Protein AF-A0A960PEZ1-F1 (afdb_monomer_lite)

pLDDT: mean 91.64, std 15.17, range [39.12, 98.75]

Foldseek 3Di:
DDPPPQPDDPLSVLVVCCVVPVQDFPDDDPPDTDGSVRVNVVVVVVVVVCVVVVHDPPDDD

Secondary structure (DSSP, 8-state):
---------HHHHHHHHHHHSTTSEEEEETTEEEEHHHHHHHHHHHHHHHHHTT--TT---

Structure (mmCIF, N/CA/C/O backbone):
data_AF-A0A960PEZ1-F1
#
_entry.id   AF-A0A960PEZ1-F1
#
loop_
_atom_site.group_PDB
_atom_site.id
_atom_site.type_symbol
_atom_site.label_atom_id
_atom_site.label_alt_id
_atom_site.label_comp_id
_atom_site.label_asym_id
_atom_site.label_entity_id
_atom_site.label_seq_id
_atom_site.pdbx_PDB_ins_code
_atom_site.Cartn_x
_atom_site.Cartn_y
_atom_site.Cartn_z
_atom_site.occupancy
_atom_site.B_iso_or_equiv
_atom_site.auth_seq_id
_atom_site.auth_comp_id
_atom_site.auth_asym_id
_atom_site.auth_atom_id
_atom_site.pdbx_PDB_model_num
ATOM 1 N N . MET A 1 1 ? 23.050 11.498 13.349 1.00 41.25 1 MET A N 1
ATOM 2 C CA . MET A 1 1 ? 21.592 11.727 13.414 1.00 41.25 1 MET A CA 1
ATOM 3 C C . MET A 1 1 ? 21.279 12.889 12.489 1.00 41.25 1 MET A C 1
ATOM 5 O O . MET A 1 1 ? 21.360 14.026 12.9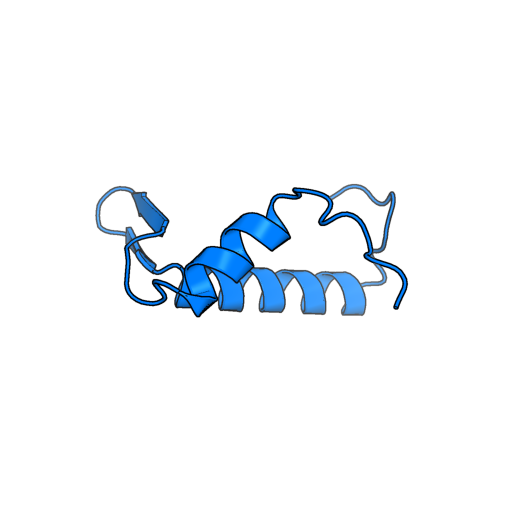23 1.00 41.25 1 MET A O 1
ATOM 9 N N . ASN A 1 2 ? 21.053 12.628 11.200 1.00 39.12 2 ASN A N 1
ATOM 10 C CA . ASN A 1 2 ? 20.553 13.662 10.301 1.00 39.12 2 ASN A CA 1
ATOM 11 C C . ASN A 1 2 ? 19.068 13.373 10.140 1.00 39.12 2 ASN A C 1
ATOM 13 O O . ASN A 1 2 ? 18.702 12.369 9.529 1.00 39.12 2 ASN A O 1
ATOM 17 N N . SER A 1 3 ? 18.241 14.181 10.798 1.00 47.06 3 SER A N 1
ATOM 18 C CA . SER A 1 3 ? 16.805 14.201 10.576 1.00 47.06 3 SER A CA 1
ATOM 19 C C . SER A 1 3 ? 16.592 14.473 9.094 1.00 47.06 3 SER A C 1
ATOM 21 O O . SER A 1 3 ? 16.692 15.616 8.654 1.00 47.06 3 SER A O 1
ATOM 23 N N . ALA A 1 4 ? 16.341 13.419 8.314 1.00 49.97 4 ALA A N 1
ATOM 24 C CA . ALA A 1 4 ? 15.649 13.573 7.052 1.00 49.97 4 ALA A CA 1
ATOM 25 C C . ALA A 1 4 ? 14.343 14.258 7.434 1.00 49.97 4 ALA A C 1
ATOM 27 O O . ALA A 1 4 ? 13.495 13.638 8.073 1.00 49.97 4 ALA A O 1
ATOM 28 N N . ALA A 1 5 ? 14.256 15.566 7.187 1.00 51.88 5 ALA A N 1
ATOM 29 C CA . ALA A 1 5 ? 13.030 16.319 7.345 1.00 51.88 5 ALA A CA 1
ATOM 30 C C . ALA A 1 5 ? 11.942 15.463 6.710 1.00 51.88 5 ALA A C 1
ATOM 32 O O . ALA A 1 5 ? 12.051 15.153 5.521 1.00 51.88 5 ALA A O 1
ATOM 33 N N . THR A 1 6 ? 11.009 14.968 7.527 1.00 57.78 6 THR A N 1
ATOM 34 C CA . THR A 1 6 ? 9.946 14.066 7.098 1.00 57.78 6 THR A CA 1
ATOM 35 C C . THR A 1 6 ? 9.222 14.774 5.972 1.00 57.78 6 THR A C 1
ATOM 37 O O . THR A 1 6 ? 8.407 15.663 6.205 1.00 57.78 6 THR A O 1
ATOM 40 N N . THR A 1 7 ? 9.621 14.479 4.739 1.00 71.38 7 THR A N 1
ATOM 41 C CA . THR A 1 7 ? 9.065 15.136 3.574 1.00 71.38 7 THR A CA 1
ATOM 42 C C . THR A 1 7 ? 7.684 14.548 3.473 1.00 71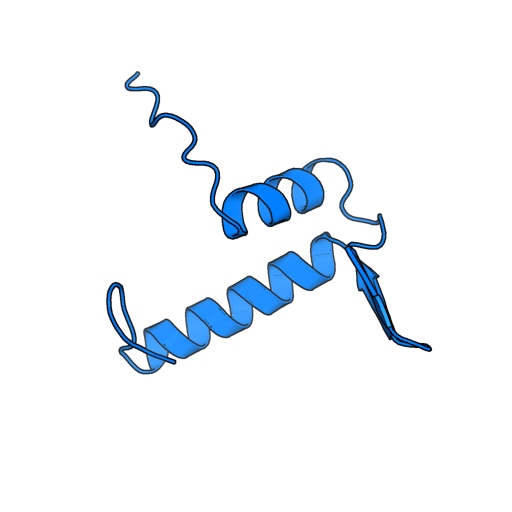.38 7 THR A C 1
ATOM 44 O O . THR A 1 7 ? 7.543 13.354 3.206 1.00 71.38 7 THR A O 1
ATOM 47 N N . LEU A 1 8 ? 6.687 15.365 3.804 1.00 83.81 8 LEU A N 1
ATOM 48 C CA . LEU A 1 8 ? 5.303 14.946 3.814 1.00 83.81 8 LEU A CA 1
ATOM 49 C C . LEU A 1 8 ? 4.904 14.665 2.364 1.00 83.81 8 LEU A C 1
ATOM 51 O O . LEU A 1 8 ? 4.570 15.565 1.599 1.00 83.81 8 LEU A O 1
ATOM 55 N N . ASN A 1 9 ? 5.029 13.406 1.969 1.00 89.44 9 ASN A N 1
ATOM 56 C CA . ASN A 1 9 ? 4.560 12.898 0.694 1.00 89.44 9 ASN A CA 1
ATOM 57 C C . ASN A 1 9 ? 3.386 11.946 0.940 1.00 89.44 9 ASN A C 1
ATOM 59 O O . ASN A 1 9 ? 3.127 11.525 2.072 1.00 89.44 9 ASN A O 1
ATOM 63 N N . LEU A 1 10 ? 2.667 11.599 -0.124 1.00 92.38 10 LEU A N 1
ATOM 64 C CA . LEU A 1 10 ? 1.464 10.782 0.001 1.00 92.38 10 LEU A CA 1
ATOM 65 C C . LEU A 1 10 ? 1.738 9.421 0.665 1.00 92.38 10 LEU A C 1
ATOM 67 O O . LEU A 1 10 ? 0.955 8.988 1.509 1.00 92.38 10 LEU A O 1
ATOM 71 N N . ALA A 1 11 ? 2.869 8.784 0.345 1.00 94.56 11 ALA A N 1
ATOM 72 C CA . ALA A 1 11 ? 3.261 7.515 0.955 1.00 94.56 11 ALA A CA 1
ATOM 73 C C . ALA A 1 11 ? 3.444 7.657 2.474 1.00 94.56 11 ALA A C 1
ATOM 75 O O . ALA A 1 11 ? 2.902 6.858 3.230 1.00 94.56 11 ALA A O 1
ATOM 76 N N . SER A 1 12 ? 4.105 8.725 2.934 1.00 95.06 12 SER A N 1
ATOM 77 C CA . SER A 1 12 ? 4.345 8.964 4.362 1.00 95.06 12 SER A CA 1
ATOM 78 C C . SER A 1 12 ? 3.053 9.107 5.178 1.00 95.06 12 SER A C 1
ATOM 80 O O . SER A 1 12 ? 2.988 8.626 6.309 1.00 95.06 12 SER A O 1
ATOM 82 N N . ILE A 1 13 ? 2.000 9.700 4.599 1.00 94.81 13 ILE A N 1
ATOM 83 C CA . ILE A 1 13 ? 0.683 9.828 5.242 1.00 94.81 13 ILE A CA 1
ATOM 84 C C . ILE A 1 13 ? 0.036 8.446 5.380 1.00 94.81 13 ILE A C 1
ATOM 86 O O . ILE A 1 13 ? -0.442 8.084 6.456 1.00 94.81 13 ILE A O 1
ATOM 90 N N . ILE A 1 14 ? 0.063 7.646 4.311 1.00 96.69 14 ILE A N 1
ATOM 91 C CA . ILE A 1 14 ? -0.501 6.291 4.311 1.00 96.69 14 ILE A CA 1
ATOM 92 C C . ILE A 1 14 ? 0.250 5.396 5.306 1.00 96.69 14 ILE A C 1
ATOM 94 O O . ILE A 1 14 ? -0.380 4.731 6.125 1.00 96.69 14 ILE A O 1
ATOM 98 N N . GLU A 1 15 ? 1.584 5.413 5.292 1.00 97.19 15 GLU A N 1
ATOM 99 C CA . GLU A 1 15 ? 2.424 4.623 6.198 1.00 97.19 15 GLU A CA 1
ATOM 100 C C . GLU A 1 15 ? 2.230 5.002 7.669 1.00 97.19 15 GLU A C 1
ATOM 102 O O . GLU A 1 15 ? 2.249 4.132 8.541 1.00 97.19 15 GLU A O 1
ATOM 107 N N . HIS A 1 16 ? 2.047 6.293 7.963 1.00 96.62 16 HIS A N 1
ATOM 108 C CA . HIS A 1 16 ? 1.795 6.773 9.318 1.00 96.62 16 HIS A CA 1
ATOM 109 C C . HIS A 1 16 ? 0.495 6.188 9.881 1.00 96.62 16 HIS A C 1
ATOM 111 O O . HIS A 1 16 ? 0.495 5.582 10.956 1.00 96.62 16 HIS A O 1
ATOM 117 N N . HIS A 1 17 ? -0.598 6.292 9.126 1.00 97.69 17 HIS A N 1
ATOM 118 C CA . HIS A 1 17 ? -1.887 5.744 9.540 1.00 97.69 17 HIS A CA 1
ATOM 119 C C . HIS A 1 17 ? -1.918 4.213 9.514 1.00 97.69 17 HIS A C 1
ATOM 121 O O . HIS A 1 17 ? -2.529 3.612 10.392 1.00 97.69 17 HIS A O 1
ATOM 127 N N . ALA A 1 18 ? -1.204 3.559 8.594 1.00 98.19 18 ALA A N 1
ATOM 128 C CA . ALA A 1 18 ? -1.070 2.102 8.596 1.00 98.19 18 ALA A CA 1
ATOM 129 C C . ALA A 1 18 ? -0.336 1.572 9.842 1.00 98.19 18 ALA A C 1
ATOM 131 O O . ALA A 1 18 ? -0.536 0.420 10.216 1.00 98.19 18 ALA A O 1
ATOM 132 N N . LYS A 1 19 ? 0.494 2.398 10.497 1.00 97.94 19 LYS A N 1
ATOM 133 C CA . LYS A 1 19 ? 1.166 2.055 11.761 1.00 97.94 19 LYS A CA 1
ATOM 134 C C . LYS A 1 19 ? 0.309 2.360 12.986 1.00 97.94 19 LYS A C 1
ATOM 136 O O . LYS A 1 19 ? 0.250 1.538 13.892 1.00 97.94 19 LYS A O 1
ATOM 141 N N . LEU A 1 20 ? -0.314 3.539 13.039 1.00 98.00 20 LEU A N 1
ATOM 142 C CA . LEU A 1 20 ? -1.023 3.999 14.240 1.00 98.00 20 LEU A CA 1
ATOM 143 C C . LEU A 1 20 ? -2.490 3.570 14.292 1.00 98.00 20 LEU A C 1
ATOM 145 O O . LEU A 1 20 ? -3.016 3.311 15.369 1.00 98.00 20 LEU A O 1
ATOM 149 N N . THR A 1 21 ? -3.153 3.504 13.142 1.00 98.38 21 THR A N 1
ATOM 150 C CA . THR A 1 21 ? -4.585 3.210 13.020 1.00 98.38 21 THR A CA 1
ATOM 151 C C . THR A 1 21 ? -4.836 2.251 11.845 1.00 98.38 21 THR A C 1
ATOM 153 O O . THR A 1 21 ? -5.541 2.612 10.898 1.00 98.38 21 THR A O 1
ATOM 156 N N . PRO A 1 22 ? -4.238 1.042 11.857 1.00 98.56 22 PRO A N 1
ATOM 157 C CA . PRO A 1 22 ? -4.216 0.131 10.707 1.00 98.56 22 PRO A CA 1
ATOM 158 C C . PRO A 1 22 ? -5.602 -0.301 10.232 1.00 98.56 22 PRO A C 1
ATOM 160 O O . PRO A 1 22 ? -5.784 -0.560 9.043 1.00 98.56 22 PRO A O 1
ATOM 163 N N . ASP A 1 23 ? -6.551 -0.395 11.162 1.00 98.62 23 ASP A N 1
ATOM 164 C CA . ASP A 1 23 ? -7.878 -0.961 10.927 1.00 98.62 23 ASP A CA 1
ATOM 165 C C . ASP A 1 23 ? -8.939 0.127 10.670 1.00 98.62 23 ASP A C 1
ATOM 167 O O . ASP A 1 23 ? -10.084 -0.192 10.364 1.00 98.62 23 ASP A O 1
ATOM 171 N N . ASN A 1 24 ? -8.553 1.411 10.721 1.00 98.56 24 ASN A N 1
ATOM 172 C CA . ASN A 1 24 ? -9.423 2.512 10.309 1.00 98.56 24 ASN A CA 1
ATOM 173 C C . ASN A 1 24 ? -9.607 2.503 8.786 1.00 98.56 24 ASN A C 1
ATOM 175 O O . ASN A 1 24 ? -8.669 2.225 8.032 1.00 98.56 24 ASN A O 1
ATOM 179 N N . GLU A 1 25 ? -10.809 2.857 8.335 1.00 98.38 25 GLU A N 1
ATOM 180 C CA . GLU A 1 25 ? -11.140 2.980 6.914 1.00 98.38 25 GLU A CA 1
ATOM 181 C C . GLU A 1 25 ? -10.361 4.141 6.275 1.00 98.38 25 GLU 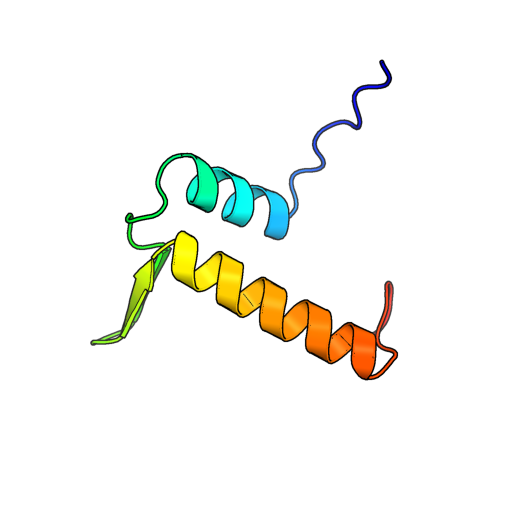A C 1
ATOM 183 O O . GLU A 1 25 ? -10.454 5.284 6.718 1.00 98.38 25 GLU A O 1
ATOM 188 N N . ALA A 1 26 ? -9.589 3.836 5.230 1.00 97.81 26 ALA A N 1
ATOM 189 C CA . ALA A 1 26 ? -8.840 4.808 4.433 1.00 97.81 26 ALA A CA 1
ATOM 190 C C . ALA A 1 26 ? -9.567 5.168 3.131 1.00 97.81 26 ALA A C 1
ATOM 192 O O . ALA A 1 26 ? -9.465 6.294 2.649 1.00 97.81 26 ALA A O 1
ATOM 193 N N . ILE A 1 27 ? -10.287 4.203 2.550 1.00 97.62 27 ILE A N 1
ATOM 194 C CA . ILE A 1 27 ? -11.102 4.384 1.347 1.00 97.62 27 ILE A CA 1
ATOM 195 C C . ILE A 1 27 ? -12.491 3.818 1.609 1.00 97.62 27 ILE A C 1
ATOM 197 O O . ILE A 1 27 ? -12.632 2.667 2.028 1.00 97.62 27 ILE A O 1
ATOM 201 N N . VAL A 1 28 ? -13.500 4.627 1.295 1.00 97.88 28 VAL A N 1
ATOM 202 C CA . VAL A 1 28 ? -14.909 4.241 1.265 1.00 97.88 28 VAL A CA 1
ATOM 203 C C . VAL A 1 28 ? -15.471 4.661 -0.086 1.00 97.88 28 VAL A C 1
ATOM 205 O O . VAL A 1 28 ? -15.512 5.848 -0.404 1.00 97.88 28 VAL A O 1
ATOM 208 N N . TRP A 1 29 ? -15.890 3.685 -0.883 1.00 97.19 29 TRP A N 1
ATOM 209 C CA . TRP A 1 29 ? -16.549 3.905 -2.167 1.00 97.19 29 TRP A CA 1
ATOM 210 C C . TRP A 1 29 ? -17.635 2.849 -2.340 1.00 97.19 29 TRP A C 1
ATOM 212 O O . TRP A 1 29 ? -17.323 1.680 -2.557 1.00 97.19 29 TRP A O 1
ATOM 222 N N . ASN A 1 30 ? -18.908 3.247 -2.315 1.00 97.06 30 ASN A N 1
ATOM 223 C CA . ASN A 1 30 ? -20.041 2.313 -2.318 1.00 97.06 30 ASN A CA 1
ATOM 224 C C . ASN A 1 30 ? -19.831 1.205 -1.259 1.00 97.06 30 ASN A C 1
ATOM 226 O O . ASN A 1 30 ? -19.610 1.511 -0.086 1.00 97.06 30 ASN A O 1
ATOM 230 N N . ASP A 1 31 ? -19.839 -0.062 -1.680 1.00 97.38 31 ASP A N 1
ATOM 231 C CA . ASP A 1 31 ? -19.602 -1.231 -0.825 1.00 97.38 31 ASP A CA 1
ATOM 232 C C . ASP A 1 31 ? -18.111 -1.550 -0.620 1.00 97.38 31 ASP A C 1
ATOM 234 O O . ASP A 1 31 ? -17.756 -2.431 0.163 1.00 97.38 31 ASP A O 1
ATOM 238 N N . VAL A 1 32 ? -17.211 -0.847 -1.314 1.00 96.62 32 VAL A N 1
ATOM 239 C CA . VAL A 1 32 ? -15.768 -1.020 -1.156 1.00 96.62 32 VAL A CA 1
ATOM 240 C C . VAL A 1 32 ? -15.308 -0.259 0.074 1.00 96.62 32 VAL A C 1
ATOM 242 O O . VAL A 1 32 ? -15.386 0.971 0.138 1.00 96.62 32 VAL A O 1
ATOM 245 N N . ARG A 1 33 ? -14.767 -1.009 1.033 1.00 98.25 33 ARG A N 1
ATOM 246 C CA . ARG A 1 33 ? -14.109 -0.475 2.222 1.00 98.25 33 ARG A CA 1
ATOM 247 C C . ARG A 1 33 ? -12.700 -1.021 2.288 1.00 98.25 33 ARG A C 1
ATOM 249 O O . ARG A 1 33 ? -12.508 -2.233 2.219 1.00 98.25 33 ARG A O 1
ATOM 256 N N . MET A 1 34 ? -11.725 -0.127 2.395 1.00 98.44 34 MET A N 1
ATOM 257 C CA . MET A 1 34 ? -10.326 -0.515 2.507 1.00 98.44 34 MET A CA 1
ATOM 258 C C . MET A 1 34 ? -9.675 0.1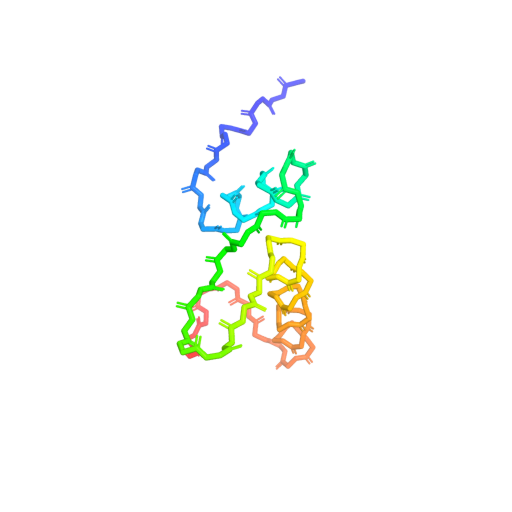97 3.685 1.00 98.44 34 MET A C 1
ATOM 260 O O . MET A 1 34 ? -9.759 1.421 3.802 1.00 98.44 34 MET A O 1
ATOM 264 N N . THR A 1 35 ? -9.031 -0.568 4.562 1.00 98.75 35 THR A N 1
ATOM 265 C CA . THR A 1 35 ? -8.331 -0.027 5.730 1.00 98.75 35 THR A CA 1
ATOM 266 C C . THR A 1 35 ? -6.986 0.585 5.343 1.00 98.75 35 THR A C 1
ATOM 268 O O . THR A 1 35 ? -6.440 0.295 4.273 1.00 98.75 35 THR A O 1
ATOM 271 N N . TYR A 1 36 ? -6.401 1.402 6.221 1.00 98.50 36 TYR A N 1
ATOM 272 C CA . TYR A 1 36 ? -5.049 1.932 6.004 1.00 98.50 36 TYR A CA 1
ATOM 273 C C . TYR A 1 36 ? -3.997 0.831 5.828 1.00 98.50 36 TYR A C 1
ATOM 275 O O . TYR A 1 36 ? -3.097 0.977 4.999 1.00 98.50 36 TYR A O 1
ATOM 283 N N . ARG A 1 37 ? -4.128 -0.295 6.543 1.00 98.75 37 ARG A N 1
ATOM 284 C CA . ARG A 1 37 ? -3.265 -1.471 6.353 1.00 98.75 37 ARG A CA 1
ATOM 285 C C . ARG A 1 37 ? -3.361 -2.009 4.925 1.00 98.75 37 ARG A C 1
ATOM 287 O O . ARG A 1 37 ? -2.343 -2.153 4.251 1.00 98.75 37 ARG A O 1
ATOM 294 N N . GLN A 1 38 ? -4.581 -2.256 4.453 1.00 98.69 38 GLN A N 1
ATOM 295 C CA . GLN A 1 38 ? -4.830 -2.805 3.119 1.00 98.69 38 GLN A CA 1
ATOM 296 C C . GLN A 1 38 ? -4.382 -1.844 2.012 1.00 98.69 38 GLN A C 1
ATOM 298 O O . GLN A 1 38 ? -3.781 -2.281 1.029 1.00 98.69 38 GLN A O 1
ATOM 303 N N . LEU A 1 39 ? -4.613 -0.538 2.189 1.00 98.31 39 LEU A N 1
ATOM 304 C CA . LEU A 1 39 ? -4.144 0.489 1.262 1.00 98.31 39 LEU A CA 1
ATOM 305 C C . LEU A 1 39 ? -2.617 0.506 1.168 1.00 98.31 39 LEU A C 1
ATOM 307 O O . LEU A 1 39 ? -2.075 0.503 0.066 1.00 98.31 39 LEU A O 1
ATOM 311 N N . ASN A 1 40 ? -1.917 0.485 2.304 1.00 98.50 40 ASN A N 1
ATOM 312 C CA . ASN A 1 40 ? -0.457 0.464 2.331 1.00 98.50 40 ASN A CA 1
ATOM 313 C C . ASN A 1 40 ? 0.110 -0.786 1.640 1.00 98.50 40 ASN A C 1
ATOM 315 O O . ASN A 1 40 ? 1.017 -0.696 0.815 1.00 98.50 40 ASN A O 1
ATOM 319 N N . GLU A 1 41 ? -0.453 -1.959 1.927 1.00 98.56 41 GLU A N 1
ATOM 320 C CA . GLU A 1 41 ? -0.049 -3.208 1.280 1.00 98.56 41 GLU A CA 1
ATOM 321 C C . GLU A 1 41 ? -0.302 -3.188 -0.233 1.00 98.56 41 GLU A C 1
ATOM 323 O O . GLU A 1 41 ? 0.563 -3.603 -1.004 1.00 98.56 41 GLU A O 1
ATOM 328 N N . ALA A 1 42 ? -1.460 -2.691 -0.677 1.00 98.25 42 ALA A N 1
ATOM 329 C CA . ALA A 1 42 ? -1.784 -2.567 -2.096 1.00 98.25 42 ALA A CA 1
ATOM 330 C C . ALA A 1 42 ? -0.832 -1.603 -2.817 1.00 98.25 42 ALA A C 1
ATOM 332 O O . ALA A 1 42 ? -0.268 -1.969 -3.850 1.00 98.25 42 ALA A O 1
ATOM 333 N N . SER A 1 43 ? -0.584 -0.425 -2.239 1.00 97.50 43 SER A N 1
ATOM 334 C CA . SER A 1 43 ? 0.374 0.556 -2.759 1.00 97.50 43 SER A CA 1
ATOM 335 C C . SER A 1 43 ? 1.779 -0.035 -2.877 1.00 97.50 43 SER A C 1
ATOM 337 O O . SER A 1 43 ? 2.414 0.094 -3.923 1.00 97.50 43 SER A O 1
ATOM 339 N N . ASN A 1 44 ? 2.240 -0.775 -1.864 1.00 98.06 44 ASN A N 1
ATOM 340 C CA . ASN A 1 44 ? 3.541 -1.446 -1.898 1.00 98.06 44 ASN A CA 1
ATOM 341 C C . ASN A 1 44 ? 3.608 -2.552 -2.957 1.00 98.06 44 ASN A C 1
ATOM 343 O O . ASN A 1 44 ? 4.648 -2.733 -3.593 1.00 98.06 44 ASN A O 1
ATOM 347 N N . ARG A 1 45 ? 2.518 -3.295 -3.196 1.00 98.44 45 ARG A N 1
ATOM 348 C CA . ARG A 1 45 ? 2.472 -4.274 -4.296 1.00 98.44 45 ARG A CA 1
ATOM 349 C C . ARG A 1 45 ? 2.609 -3.595 -5.656 1.00 98.44 45 ARG A C 1
ATOM 351 O O . ARG A 1 45 ? 3.395 -4.068 -6.474 1.00 98.44 45 ARG A O 1
ATOM 358 N N . VAL A 1 46 ? 1.895 -2.491 -5.880 1.00 97.75 46 VAL A N 1
ATOM 359 C CA . VAL A 1 46 ? 1.988 -1.715 -7.126 1.00 97.75 46 VAL A CA 1
ATOM 360 C C . VAL A 1 46 ? 3.394 -1.140 -7.298 1.00 97.75 46 VAL A C 1
ATOM 362 O O . VAL A 1 46 ? 4.002 -1.355 -8.342 1.00 97.75 46 VAL A O 1
ATOM 365 N N . ALA A 1 47 ? 3.958 -0.504 -6.268 1.00 96.81 47 ALA A N 1
ATOM 366 C CA . ALA A 1 47 ? 5.311 0.053 -6.314 1.00 96.81 47 ALA A CA 1
ATOM 367 C C . ALA A 1 47 ? 6.363 -1.009 -6.678 1.00 96.81 47 ALA A C 1
ATOM 369 O O . ALA A 1 47 ? 7.176 -0.802 -7.575 1.00 96.81 47 ALA A O 1
ATOM 370 N N . ASN A 1 48 ? 6.304 -2.189 -6.053 1.00 98.12 48 ASN A N 1
ATOM 371 C CA . ASN A 1 48 ? 7.209 -3.294 -6.378 1.00 98.12 48 ASN A CA 1
ATOM 372 C C . ASN A 1 48 ? 7.018 -3.827 -7.807 1.00 98.12 48 ASN A C 1
ATOM 374 O O . ASN A 1 48 ? 7.987 -4.265 -8.426 1.00 98.12 48 ASN A O 1
ATOM 378 N N . ALA A 1 49 ? 5.793 -3.821 -8.336 1.00 98.38 49 ALA A N 1
ATOM 379 C CA . ALA A 1 49 ? 5.535 -4.208 -9.720 1.00 98.38 49 ALA A CA 1
ATOM 380 C C . ALA A 1 49 ? 6.117 -3.187 -10.712 1.00 98.38 49 ALA A C 1
ATOM 382 O O . ALA A 1 49 ? 6.791 -3.591 -11.655 1.00 98.38 49 ALA A O 1
ATOM 383 N N . LEU A 1 50 ? 5.935 -1.887 -10.460 1.00 97.94 50 LEU A N 1
ATOM 384 C CA . LEU A 1 50 ? 6.510 -0.810 -11.276 1.00 97.94 50 LEU A CA 1
ATOM 385 C C . LEU A 1 50 ? 8.042 -0.881 -11.295 1.00 97.94 50 LEU A C 1
ATOM 387 O O . LEU A 1 50 ? 8.644 -0.858 -12.366 1.00 97.94 50 LEU A O 1
ATOM 391 N N . LEU A 1 51 ? 8.669 -1.091 -10.132 1.00 98.00 51 LEU A N 1
ATOM 392 C CA . LEU A 1 51 ? 10.119 -1.290 -10.039 1.00 98.00 51 LEU A CA 1
ATOM 393 C C . LEU A 1 51 ? 10.589 -2.495 -10.867 1.00 98.00 51 LEU A C 1
ATOM 395 O O . LEU A 1 51 ? 11.595 -2.410 -11.566 1.00 98.00 51 LEU A O 1
A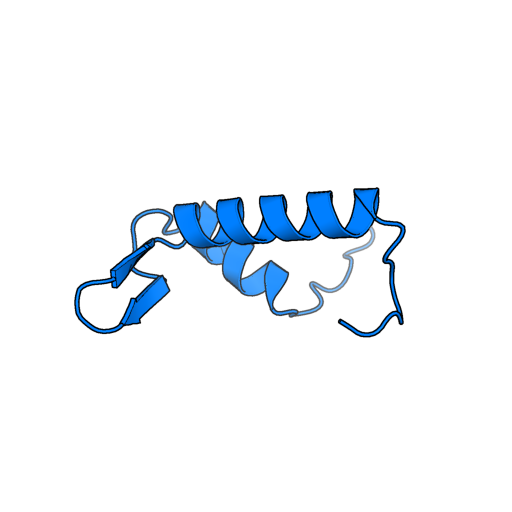TOM 399 N N . LYS A 1 52 ? 9.848 -3.612 -10.843 1.00 98.31 52 LYS A N 1
ATOM 400 C CA . LYS A 1 52 ? 10.150 -4.795 -11.672 1.00 98.31 52 LYS A CA 1
ATOM 401 C C . LYS A 1 52 ? 9.988 -4.539 -13.173 1.00 98.31 52 LYS A C 1
ATOM 403 O O . LYS A 1 52 ? 10.628 -5.226 -13.961 1.00 98.31 52 LYS A O 1
ATOM 408 N N . MET A 1 53 ? 9.155 -3.576 -13.564 1.00 98.19 53 MET A N 1
ATOM 409 C CA . MET A 1 53 ? 9.008 -3.123 -14.952 1.00 98.19 53 MET A CA 1
ATOM 410 C C . MET A 1 53 ? 10.085 -2.106 -15.365 1.00 98.19 53 MET A C 1
ATOM 412 O O . MET A 1 53 ? 10.112 -1.698 -16.522 1.00 98.19 53 MET A O 1
ATOM 416 N N . GLY A 1 54 ? 10.979 -1.712 -14.451 1.00 98.19 54 GLY A N 1
ATOM 417 C CA . GLY A 1 54 ? 12.039 -0.734 -14.705 1.00 98.19 54 GLY A CA 1
ATOM 418 C C . GLY A 1 54 ? 11.606 0.725 -14.550 1.00 98.19 54 GLY A C 1
ATOM 419 O O . GLY A 1 54 ? 12.379 1.608 -14.903 1.00 98.19 54 GLY A O 1
ATOM 420 N N . ILE A 1 55 ? 10.405 0.979 -14.022 1.00 98.25 55 ILE A N 1
ATOM 421 C CA . ILE A 1 55 ? 9.878 2.329 -13.789 1.00 98.25 55 ILE A CA 1
ATOM 422 C C . ILE A 1 55 ? 10.472 2.887 -12.492 1.00 98.25 55 ILE A C 1
ATOM 424 O O . ILE A 1 55 ? 10.421 2.240 -11.441 1.00 98.25 55 ILE A O 1
ATOM 428 N N . GLY A 1 56 ? 11.013 4.100 -12.564 1.00 95.25 56 GLY A N 1
ATOM 429 C CA . GLY A 1 56 ? 11.695 4.788 -11.478 1.00 95.25 56 GLY A CA 1
ATOM 430 C C . GLY A 1 56 ? 11.287 6.252 -11.312 1.00 95.25 56 GLY A C 1
ATOM 431 O O . GLY A 1 56 ? 10.250 6.722 -11.776 1.00 95.25 56 GLY A O 1
ATOM 432 N N . HIS A 1 57 ? 12.108 6.990 -10.568 1.00 93.50 57 HIS A N 1
ATOM 433 C CA . HIS A 1 57 ? 11.854 8.398 -10.283 1.00 93.50 57 HIS A CA 1
ATOM 434 C C . HIS A 1 57 ? 11.916 9.248 -11.560 1.00 93.50 57 HIS A C 1
ATOM 436 O O . HIS A 1 57 ? 12.908 9.209 -12.282 1.00 93.50 57 HIS A O 1
ATOM 442 N N . GLY A 1 58 ? 10.884 10.061 -11.792 1.00 95.62 58 GLY A N 1
ATOM 443 C CA . GLY A 1 58 ? 10.779 10.934 -12.96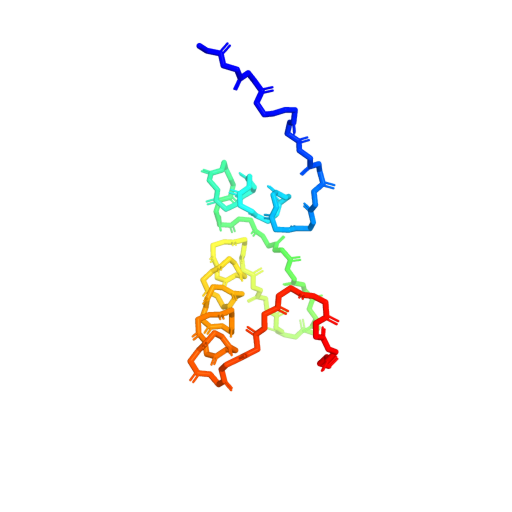6 1.00 95.62 58 GLY A CA 1
ATOM 444 C C . GLY A 1 58 ? 10.040 10.305 -14.149 1.00 95.62 58 GLY A C 1
ATOM 445 O O . GLY A 1 58 ? 9.624 11.037 -15.051 1.00 95.62 58 GLY A O 1
ATOM 446 N N . ASP A 1 59 ? 9.809 8.992 -14.114 1.00 96.94 59 ASP A N 1
ATOM 447 C CA . ASP A 1 59 ? 8.990 8.307 -15.108 1.00 96.94 59 ASP A CA 1
ATOM 448 C C . ASP A 1 59 ? 7.503 8.637 -14.926 1.00 96.94 59 ASP A C 1
ATOM 450 O O . ASP A 1 59 ? 7.035 8.975 -13.835 1.00 96.94 59 ASP A O 1
ATOM 454 N N . LYS A 1 60 ? 6.751 8.558 -16.027 1.00 94.19 60 LYS A N 1
ATOM 455 C CA . LYS A 1 60 ? 5.315 8.861 -16.072 1.00 94.19 60 LYS A CA 1
ATOM 456 C C . LYS A 1 60 ? 4.525 7.564 -16.212 1.00 94.19 60 LYS A C 1
ATOM 458 O O . LYS A 1 60 ? 4.861 6.747 -17.069 1.00 94.19 60 LYS A O 1
ATOM 463 N N . VAL A 1 61 ? 3.485 7.417 -15.392 1.00 90.88 61 VAL A N 1
ATOM 464 C CA . VAL A 1 61 ? 2.572 6.263 -15.336 1.00 90.88 61 VAL A CA 1
ATOM 465 C C . VAL A 1 61 ? 1.137 6.747 -15.473 1.00 90.88 61 VAL A C 1
ATOM 467 O O . VAL A 1 61 ? 0.856 7.845 -14.938 1.00 90.88 61 VAL A O 1
#

Radius of gyration: 13.97 Å; chains: 1; bounding box: 42×21×30 Å

Sequence (61 aa):
MNSAATTLNLASIIEHHAKLTPDNEAIVWNDVRMTYRQLNEASNRVANALLKMGIGHGDKV